Protein AF-A0A497N0Y0-F1 (afdb_monomer)

Structure (mmCIF, N/CA/C/O backbone):
data_AF-A0A497N0Y0-F1
#
_entry.id   AF-A0A497N0Y0-F1
#
loop_
_atom_site.group_PDB
_atom_site.id
_atom_site.type_symbol
_atom_site.label_atom_id
_atom_site.label_alt_id
_atom_site.label_comp_id
_atom_site.label_asym_id
_atom_site.label_entity_id
_atom_site.label_seq_id
_atom_site.pdbx_PDB_ins_code
_atom_site.Cartn_x
_atom_site.Cartn_y
_atom_site.Cartn_z
_atom_site.occupancy
_atom_site.B_iso_or_equiv
_atom_site.auth_seq_id
_atom_site.auth_comp_id
_atom_site.auth_asym_id
_atom_site.auth_atom_id
_atom_site.pdbx_PDB_model_num
ATOM 1 N N . MET A 1 1 ? -35.818 -8.525 10.932 1.00 35.00 1 MET A N 1
ATOM 2 C CA . MET A 1 1 ? -34.649 -9.127 10.255 1.00 35.00 1 MET A CA 1
ATOM 3 C C . MET A 1 1 ? -33.612 -8.027 10.134 1.00 35.00 1 MET A C 1
ATOM 5 O O . MET A 1 1 ? -33.960 -6.951 9.673 1.00 35.00 1 MET A O 1
ATOM 9 N N . ASN A 1 2 ? -32.438 -8.254 10.715 1.00 36.97 2 ASN A N 1
ATOM 10 C CA . ASN A 1 2 ? -31.430 -7.258 11.069 1.00 36.97 2 ASN A CA 1
ATOM 11 C C . ASN A 1 2 ? -30.751 -6.683 9.811 1.00 36.97 2 ASN A C 1
ATOM 13 O O . ASN A 1 2 ? -29.992 -7.384 9.146 1.00 36.97 2 ASN A O 1
ATOM 17 N N . THR A 1 3 ? -31.057 -5.436 9.460 1.00 39.75 3 THR A N 1
ATOM 18 C CA . THR A 1 3 ? -30.243 -4.642 8.538 1.00 39.75 3 THR A CA 1
ATOM 19 C C . THR A 1 3 ? -28.934 -4.338 9.247 1.00 39.75 3 THR A C 1
ATOM 21 O O . THR A 1 3 ? -28.898 -3.473 10.114 1.00 39.75 3 THR A O 1
ATOM 24 N N . SER A 1 4 ? -27.880 -5.080 8.902 1.00 44.22 4 SER A N 1
ATOM 25 C CA . SER A 1 4 ? -26.503 -4.715 9.229 1.00 44.22 4 SER A CA 1
ATOM 26 C C . SER A 1 4 ? -26.297 -3.256 8.822 1.00 44.22 4 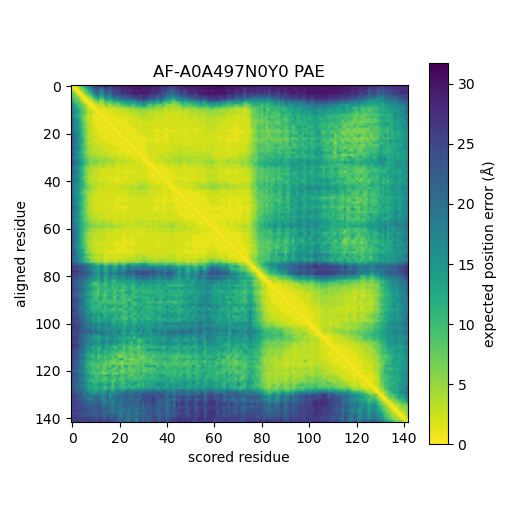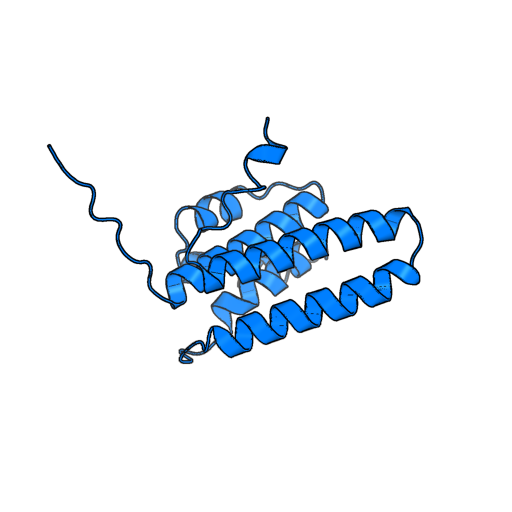SER A C 1
ATOM 28 O O . SER A 1 4 ? -26.215 -2.939 7.636 1.00 44.22 4 SER A O 1
ATOM 30 N N . GLU A 1 5 ? -26.277 -2.363 9.810 1.00 43.28 5 GLU A N 1
ATOM 31 C CA . GLU A 1 5 ? -25.792 -1.001 9.649 1.00 43.28 5 GLU A CA 1
ATOM 32 C C . GLU A 1 5 ? -24.364 -1.125 9.113 1.00 43.28 5 GLU A C 1
ATOM 34 O O . GLU A 1 5 ? -23.461 -1.599 9.807 1.00 43.28 5 GLU A O 1
ATOM 39 N N . ARG A 1 6 ? -24.163 -0.800 7.830 1.00 52.12 6 ARG A N 1
ATOM 40 C CA . ARG A 1 6 ? -22.819 -0.681 7.266 1.00 52.12 6 ARG A CA 1
ATOM 41 C C . ARG A 1 6 ? -22.151 0.474 7.999 1.00 52.12 6 ARG A C 1
ATOM 43 O O . ARG A 1 6 ? -22.414 1.629 7.687 1.00 52.12 6 ARG A O 1
ATOM 50 N N . ARG A 1 7 ? -21.327 0.152 8.997 1.00 60.44 7 ARG A N 1
ATOM 51 C CA . ARG A 1 7 ? -20.497 1.126 9.707 1.00 60.44 7 ARG A CA 1
ATOM 52 C C . ARG A 1 7 ? -19.659 1.876 8.675 1.00 60.44 7 ARG A C 1
ATOM 54 O O . ARG A 1 7 ? -18.831 1.272 7.994 1.00 60.44 7 ARG A O 1
ATOM 61 N N . GLU A 1 8 ? -19.885 3.179 8.554 1.00 66.31 8 GLU A N 1
ATOM 62 C CA . GLU A 1 8 ? -19.003 4.043 7.780 1.00 66.31 8 GLU A CA 1
ATOM 63 C C . GLU A 1 8 ? -17.623 4.042 8.444 1.00 66.31 8 GLU A C 1
ATOM 65 O O . GLU A 1 8 ? -17.485 4.346 9.630 1.00 66.31 8 GLU A O 1
ATOM 70 N N . LEU A 1 9 ? -16.603 3.633 7.687 1.00 67.88 9 LEU A N 1
ATOM 71 C CA . LEU A 1 9 ? -15.217 3.658 8.147 1.00 67.88 9 LEU A CA 1
ATOM 72 C C . LEU A 1 9 ? -14.744 5.105 8.269 1.00 67.88 9 LEU A C 1
ATOM 74 O O . LEU A 1 9 ? -15.021 5.925 7.384 1.00 67.88 9 LEU A O 1
ATOM 78 N N . SER A 1 10 ? -13.984 5.398 9.324 1.00 76.94 10 SER A N 1
ATOM 79 C CA . SER A 1 10 ? -13.344 6.705 9.461 1.00 76.94 10 SER A CA 1
ATOM 80 C C . SER A 1 10 ? -12.335 6.939 8.331 1.00 76.94 10 SER A C 1
ATOM 82 O O . SER A 1 10 ? -11.849 6.002 7.691 1.00 76.94 10 SER A O 1
ATOM 84 N N . ALA A 1 11 ? -11.999 8.205 8.082 1.00 73.00 11 ALA A N 1
ATOM 85 C CA . ALA A 1 11 ? -10.986 8.574 7.098 1.00 73.00 11 ALA A CA 1
ATOM 86 C C . ALA A 1 11 ? -9.650 7.845 7.337 1.00 73.00 11 ALA A C 1
ATOM 88 O O . ALA A 1 11 ? -9.042 7.302 6.417 1.00 73.00 11 ALA A O 1
ATOM 89 N N . GLU A 1 12 ? -9.237 7.773 8.599 1.00 77.19 12 GLU A N 1
ATOM 90 C CA . GLU A 1 12 ? -8.011 7.097 9.005 1.00 77.19 12 GLU A CA 1
ATOM 91 C C . GLU A 1 12 ? -8.091 5.576 8.825 1.00 77.19 12 GLU A C 1
ATOM 93 O O . GLU A 1 12 ? -7.125 4.959 8.388 1.00 77.19 12 GLU A O 1
ATOM 98 N N . GLU A 1 13 ? -9.239 4.954 9.121 1.00 78.62 13 GLU A N 1
ATOM 99 C CA . GLU A 1 13 ? -9.442 3.517 8.888 1.00 78.62 13 GLU A CA 1
ATOM 100 C C . GLU A 1 13 ? -9.370 3.182 7.390 1.00 78.62 13 GLU A C 1
ATOM 102 O O . GLU A 1 13 ? -8.769 2.173 7.017 1.00 78.62 13 GLU A O 1
ATOM 107 N N . LYS A 1 14 ? -9.932 4.040 6.525 1.00 77.94 14 LYS A N 1
ATOM 108 C CA . LYS A 1 14 ? -9.833 3.898 5.062 1.00 77.94 14 LYS A CA 1
ATOM 109 C C . LYS A 1 14 ? -8.390 4.028 4.582 1.00 77.94 14 LYS A C 1
ATOM 111 O O . LYS A 1 14 ? -7.947 3.197 3.793 1.00 77.94 14 LYS A O 1
ATOM 116 N N . LEU A 1 15 ? -7.655 5.022 5.086 1.00 78.69 15 LEU A N 1
ATOM 117 C CA . LEU A 1 15 ? -6.248 5.211 4.740 1.00 78.69 15 LEU A CA 1
ATOM 118 C C . LEU A 1 15 ? -5.397 4.011 5.171 1.00 78.69 15 LEU A C 1
ATOM 120 O O . LEU A 1 15 ? -4.649 3.481 4.356 1.00 78.69 15 LEU A O 1
ATOM 124 N N . ARG A 1 16 ? -5.529 3.543 6.418 1.00 85.56 16 ARG A N 1
ATOM 125 C CA . ARG A 1 16 ? -4.752 2.393 6.905 1.00 85.56 16 ARG A CA 1
ATOM 126 C C . ARG A 1 16 ? -5.018 1.139 6.071 1.00 85.56 16 ARG A C 1
ATOM 128 O O . ARG A 1 16 ? -4.078 0.447 5.698 1.00 85.56 16 ARG A O 1
ATOM 135 N N . ARG A 1 17 ? -6.278 0.870 5.711 1.00 84.75 17 ARG A N 1
ATOM 136 C CA . ARG A 1 17 ? -6.625 -0.243 4.810 1.00 84.75 17 ARG A CA 1
ATOM 137 C C . ARG A 1 17 ? -6.031 -0.093 3.416 1.00 84.75 17 ARG A C 1
ATOM 139 O O . ARG A 1 17 ? -5.536 -1.079 2.878 1.00 84.75 17 ARG A O 1
ATOM 146 N N . LEU A 1 18 ? -6.067 1.111 2.845 1.00 82.56 18 LEU A N 1
ATOM 147 C CA . LEU A 1 18 ? -5.433 1.397 1.559 1.00 82.56 18 LEU A CA 1
ATOM 148 C C . LEU A 1 18 ? -3.929 1.109 1.617 1.00 82.56 18 LEU A C 1
ATOM 150 O O . LEU A 1 18 ? -3.416 0.363 0.790 1.00 82.56 18 LEU A O 1
ATOM 154 N N . VAL A 1 19 ? -3.246 1.663 2.617 1.00 85.44 19 VAL A N 1
ATOM 155 C CA . VAL A 1 19 ? -1.805 1.496 2.818 1.00 85.44 19 VAL A CA 1
ATOM 156 C C . VAL A 1 19 ? -1.430 0.022 2.974 1.00 85.44 19 VAL A C 1
ATOM 158 O O . VAL A 1 19 ? -0.508 -0.456 2.316 1.00 85.44 19 VAL A O 1
ATOM 161 N N . VAL A 1 20 ? -2.180 -0.729 3.786 1.00 89.44 20 VAL A N 1
ATOM 162 C CA . VAL A 1 20 ? -1.959 -2.173 3.932 1.00 89.44 20 VAL A CA 1
ATOM 163 C C . VAL A 1 20 ? -2.242 -2.917 2.621 1.00 89.44 20 VAL A C 1
ATOM 165 O O . VAL A 1 20 ? -1.526 -3.858 2.294 1.00 89.44 20 VAL A O 1
ATOM 168 N N . GLY A 1 21 ? -3.237 -2.490 1.840 1.00 86.69 21 GLY A N 1
ATOM 169 C CA . GLY A 1 21 ? -3.497 -3.024 0.502 1.00 86.69 21 GLY A CA 1
ATOM 170 C C . GLY A 1 21 ? -2.306 -2.839 -0.442 1.00 86.69 21 GLY A C 1
ATOM 171 O O . GLY A 1 21 ? -1.854 -3.804 -1.046 1.00 86.69 21 GLY A O 1
ATOM 172 N N . LEU A 1 22 ? -1.731 -1.635 -0.504 1.00 85.06 22 LEU A N 1
ATOM 173 C CA . LEU A 1 22 ? -0.535 -1.351 -1.311 1.00 85.06 22 LEU A CA 1
ATOM 174 C C . LEU A 1 22 ? 0.671 -2.194 -0.866 1.00 85.06 22 LEU A C 1
ATOM 176 O O . LEU A 1 22 ? 1.391 -2.747 -1.696 1.00 85.06 22 LEU A O 1
ATOM 180 N N . ALA A 1 23 ? 0.845 -2.363 0.446 1.00 90.44 23 ALA A N 1
ATOM 181 C CA . ALA A 1 23 ? 1.873 -3.229 1.014 1.00 90.44 23 ALA A CA 1
ATOM 182 C C . ALA A 1 23 ? 1.679 -4.714 0.629 1.00 90.44 23 ALA A C 1
ATOM 184 O O . ALA A 1 23 ? 2.658 -5.412 0.362 1.00 90.44 23 ALA A O 1
ATOM 185 N N . ILE A 1 24 ? 0.433 -5.202 0.554 1.00 89.69 24 ILE A N 1
ATOM 186 C CA . ILE A 1 24 ? 0.117 -6.558 0.069 1.00 89.69 24 ILE A CA 1
ATOM 187 C C . ILE A 1 24 ? 0.480 -6.711 -1.405 1.00 89.69 24 ILE A C 1
ATOM 189 O O . ILE A 1 24 ? 1.080 -7.719 -1.774 1.00 89.69 24 ILE A O 1
ATOM 193 N N . GLU A 1 25 ? 0.140 -5.735 -2.242 1.00 83.69 25 GLU A N 1
ATOM 194 C CA . GLU A 1 25 ? 0.456 -5.804 -3.671 1.00 83.69 25 GLU A CA 1
ATOM 195 C C . GLU A 1 25 ? 1.966 -5.791 -3.919 1.00 83.69 25 GLU A C 1
ATOM 197 O O . GLU A 1 25 ? 2.464 -6.544 -4.754 1.00 83.69 25 GLU A O 1
ATOM 202 N N . CYS A 1 26 ? 2.718 -5.047 -3.105 1.00 85.19 26 CYS A N 1
ATOM 203 C CA . CYS A 1 26 ? 4.178 -5.093 -3.099 1.00 85.19 26 CYS A CA 1
ATOM 204 C C . CYS A 1 26 ? 4.733 -6.493 -2.745 1.00 85.19 26 CYS A C 1
ATOM 206 O O . CYS A 1 26 ? 5.666 -6.977 -3.390 1.00 85.19 26 CYS A O 1
ATOM 208 N N . GLU A 1 27 ? 4.147 -7.186 -1.762 1.00 88.50 27 GLU A N 1
ATOM 209 C CA . GLU A 1 27 ? 4.504 -8.578 -1.433 1.00 88.50 27 GLU A CA 1
ATOM 210 C C . GLU A 1 27 ? 4.177 -9.548 -2.578 1.00 88.50 27 GLU A C 1
ATOM 212 O O . GLU A 1 27 ? 5.006 -10.395 -2.921 1.00 88.50 27 GLU A O 1
ATOM 217 N N . ILE A 1 28 ? 2.995 -9.411 -3.190 1.00 84.69 28 ILE A N 1
ATOM 218 C CA . ILE A 1 28 ? 2.551 -10.254 -4.311 1.00 84.69 28 ILE A CA 1
ATOM 219 C C . ILE A 1 28 ? 3.476 -10.074 -5.514 1.00 84.69 28 ILE A C 1
ATOM 221 O O . ILE A 1 28 ? 3.918 -11.070 -6.093 1.00 84.69 28 ILE A O 1
ATOM 225 N N . TYR A 1 29 ? 3.814 -8.828 -5.848 1.00 80.69 29 TYR A N 1
ATOM 226 C CA . TYR A 1 29 ? 4.776 -8.489 -6.894 1.00 80.69 29 TYR A CA 1
ATOM 227 C C . TYR A 1 29 ? 6.120 -9.195 -6.667 1.00 80.69 29 TYR A C 1
ATOM 229 O O . TYR A 1 29 ? 6.665 -9.851 -7.555 1.00 80.69 29 TYR A O 1
ATOM 237 N N . ASN A 1 30 ? 6.592 -9.189 -5.421 1.00 83.56 30 ASN A N 1
ATOM 238 C CA . ASN A 1 30 ? 7.806 -9.881 -5.001 1.00 83.56 30 ASN A CA 1
ATOM 239 C C . ASN A 1 30 ? 7.658 -11.415 -4.880 1.00 83.56 30 ASN A C 1
ATOM 241 O O . ASN A 1 30 ? 8.586 -12.090 -4.424 1.00 83.56 30 ASN A O 1
ATOM 245 N N . ARG A 1 31 ? 6.514 -11.988 -5.292 1.00 86.69 31 ARG A N 1
ATOM 246 C CA . ARG A 1 31 ? 6.141 -13.415 -5.179 1.00 86.69 31 ARG A CA 1
ATOM 247 C C . ARG A 1 31 ? 6.244 -13.954 -3.757 1.00 86.69 31 ARG A C 1
ATOM 249 O O . ARG A 1 31 ? 6.544 -15.131 -3.535 1.00 86.69 31 ARG A O 1
ATOM 256 N N . ARG A 1 32 ? 6.008 -13.084 -2.786 1.00 87.81 32 ARG A N 1
ATOM 257 C CA . ARG A 1 32 ? 6.015 -13.402 -1.368 1.00 87.81 32 ARG A CA 1
ATOM 258 C C . ARG A 1 32 ? 4.595 -13.315 -0.817 1.00 87.81 32 ARG A C 1
ATOM 260 O O . ARG A 1 32 ? 3.647 -12.895 -1.483 1.00 87.81 32 ARG A O 1
ATOM 267 N N . ARG A 1 33 ? 4.422 -13.843 0.390 1.00 86.12 33 ARG A N 1
ATOM 268 C CA . ARG A 1 33 ? 3.139 -13.823 1.083 1.00 86.12 33 ARG A CA 1
ATOM 269 C C . ARG A 1 33 ? 3.383 -13.607 2.559 1.00 86.12 33 ARG A C 1
ATOM 271 O O . ARG A 1 33 ? 3.778 -14.537 3.258 1.00 86.12 33 ARG A O 1
ATOM 278 N N . ASN A 1 34 ? 3.067 -12.409 3.028 1.00 87.38 34 ASN A N 1
ATOM 279 C CA . ASN A 1 34 ? 3.112 -12.067 4.439 1.00 87.38 34 ASN A CA 1
ATOM 280 C C . ASN A 1 34 ? 1.720 -12.244 5.092 1.00 87.38 34 ASN A C 1
ATOM 282 O O . ASN A 1 34 ? 0.797 -11.477 4.796 1.00 87.38 34 ASN A O 1
ATOM 286 N N . PRO A 1 35 ? 1.525 -13.241 5.980 1.00 87.81 35 PRO A N 1
ATOM 287 C CA . PRO A 1 35 ? 0.247 -13.457 6.658 1.00 87.81 35 PRO A CA 1
ATOM 288 C C . PRO A 1 35 ? -0.162 -12.295 7.571 1.00 87.81 35 PRO A C 1
ATOM 290 O O . PRO A 1 35 ? -1.356 -12.064 7.762 1.00 87.81 35 PRO A O 1
ATOM 293 N N . GLU A 1 36 ? 0.806 -11.554 8.118 1.00 92.31 36 GLU A N 1
ATOM 294 C CA . GLU A 1 36 ? 0.534 -10.413 8.993 1.00 92.31 36 GLU A CA 1
ATOM 295 C C . GLU A 1 36 ? -0.126 -9.269 8.219 1.00 92.31 36 GLU A C 1
ATOM 297 O O . GLU A 1 36 ? -1.089 -8.688 8.713 1.00 92.31 36 GLU A O 1
ATOM 302 N N . LEU A 1 37 ? 0.295 -9.018 6.974 1.00 90.25 37 LEU A N 1
ATOM 303 C CA . LEU A 1 37 ? -0.337 -8.019 6.106 1.00 90.25 37 LEU A CA 1
ATOM 304 C C . LEU A 1 37 ? -1.788 -8.380 5.765 1.00 90.25 37 LEU A C 1
ATOM 306 O O . LEU A 1 37 ? -2.670 -7.529 5.830 1.00 90.25 37 LEU A O 1
ATOM 310 N N . LEU A 1 38 ? -2.068 -9.652 5.465 1.00 87.12 38 LEU A N 1
ATOM 311 C CA . LEU A 1 38 ? -3.435 -10.117 5.188 1.00 87.12 38 LEU A CA 1
ATOM 312 C C . LEU A 1 38 ? -4.359 -9.942 6.405 1.00 87.12 38 LEU A C 1
ATOM 314 O O . LEU A 1 38 ? -5.525 -9.560 6.264 1.00 87.12 38 LEU A O 1
ATOM 318 N N . ARG A 1 39 ? -3.836 -10.194 7.611 1.00 91.31 39 ARG A N 1
ATOM 319 C CA . ARG A 1 39 ? -4.554 -9.942 8.867 1.00 91.31 39 ARG A CA 1
ATOM 320 C C . ARG A 1 39 ? -4.818 -8.447 9.066 1.00 91.31 39 ARG A C 1
ATOM 322 O O . ARG A 1 39 ? -5.955 -8.072 9.346 1.00 91.31 39 ARG A O 1
ATOM 329 N N . LEU A 1 40 ? -3.801 -7.612 8.856 1.00 90.69 40 LEU A N 1
ATOM 330 C CA . LEU A 1 40 ? -3.894 -6.154 8.961 1.00 90.69 40 LEU A CA 1
ATOM 331 C C . LEU A 1 40 ? -4.861 -5.543 7.940 1.00 90.69 40 LEU A C 1
ATOM 333 O O . LEU A 1 40 ? -5.535 -4.565 8.238 1.00 90.69 40 LEU A O 1
ATOM 337 N N . TYR A 1 41 ? -5.000 -6.129 6.751 1.00 85.19 41 TYR A N 1
ATOM 338 C CA . TYR A 1 41 ? -5.975 -5.654 5.766 1.00 85.19 41 TYR A CA 1
ATOM 339 C C . TYR A 1 41 ? -7.410 -5.837 6.272 1.00 85.19 41 TYR A C 1
ATOM 341 O O . TYR A 1 41 ? -8.271 -4.960 6.142 1.00 85.19 41 TYR A O 1
ATOM 349 N N . SER A 1 42 ? -7.652 -6.973 6.930 1.00 83.88 42 SER A N 1
ATOM 350 C CA . SER A 1 42 ? -8.951 -7.299 7.514 1.00 83.88 42 SER A CA 1
ATOM 351 C C . SER A 1 42 ? -9.254 -6.406 8.721 1.00 83.88 42 SER A C 1
ATOM 353 O O . SER A 1 42 ? -10.368 -5.886 8.833 1.00 83.88 42 SER A O 1
ATOM 355 N N . ASN A 1 43 ? -8.256 -6.175 9.578 1.00 86.88 43 ASN A N 1
ATOM 356 C CA . ASN A 1 43 ? -8.344 -5.320 10.759 1.00 86.88 43 ASN A CA 1
ATOM 357 C C . ASN A 1 43 ? -7.116 -4.386 10.857 1.00 86.88 43 ASN A C 1
ATOM 359 O O . ASN A 1 43 ? -6.090 -4.810 11.393 1.00 86.88 43 ASN A O 1
ATOM 363 N N . PRO A 1 44 ? -7.200 -3.144 10.340 1.00 85.50 44 PRO A N 1
ATOM 364 C CA . PRO A 1 44 ? -6.059 -2.233 10.207 1.00 85.50 44 PRO A CA 1
ATOM 365 C C . PRO A 1 44 ? -5.722 -1.531 11.530 1.00 85.50 44 PRO A C 1
ATOM 367 O O . PRO A 1 44 ? -5.953 -0.327 11.693 1.00 85.50 44 PRO A O 1
ATOM 370 N N . ASP A 1 45 ? -5.201 -2.300 12.483 1.00 90.75 45 ASP A N 1
ATOM 371 C CA . ASP A 1 45 ? -4.782 -1.791 13.786 1.00 90.75 45 ASP A CA 1
ATOM 372 C C . ASP A 1 45 ? -3.517 -0.914 13.658 1.00 90.75 45 ASP A C 1
ATOM 374 O O . ASP A 1 45 ? -2.519 -1.358 13.082 1.00 90.75 45 ASP A O 1
ATOM 378 N N . PRO A 1 46 ? -3.537 0.338 14.152 1.00 89.00 46 PRO A N 1
ATOM 379 C CA . PRO A 1 46 ? -2.434 1.277 13.963 1.00 89.00 46 PRO A CA 1
ATOM 380 C C . PRO A 1 46 ? -1.146 0.859 14.684 1.00 89.00 46 PRO A C 1
ATOM 382 O O . PRO A 1 46 ? -0.061 1.077 14.144 1.00 89.00 46 PRO A O 1
ATOM 385 N N . GLU A 1 47 ? -1.240 0.240 15.862 1.00 91.12 47 GLU A N 1
ATOM 386 C CA . GLU A 1 47 ? -0.061 -0.188 16.625 1.00 91.12 47 GLU A CA 1
ATOM 387 C C . GLU A 1 47 ? 0.585 -1.411 15.976 1.00 91.12 47 GLU A C 1
ATOM 389 O O . GLU A 1 47 ? 1.807 -1.492 15.859 1.00 91.12 47 GLU A O 1
ATOM 394 N N . GLU A 1 48 ? -0.226 -2.343 15.476 1.00 94.25 48 GLU A N 1
ATOM 395 C CA . GLU A 1 48 ? 0.282 -3.495 14.736 1.00 94.25 48 GLU A CA 1
ATOM 396 C C . GLU A 1 48 ? 0.903 -3.100 13.386 1.00 94.25 48 GLU A C 1
ATOM 398 O O . GLU A 1 48 ? 1.933 -3.658 13.002 1.00 94.25 48 GLU A O 1
ATOM 403 N N . ILE A 1 49 ? 0.326 -2.117 12.682 1.00 92.31 49 ILE A N 1
ATOM 404 C CA . ILE A 1 49 ? 0.918 -1.545 11.460 1.00 92.31 49 ILE A CA 1
ATOM 405 C C . ILE A 1 49 ? 2.274 -0.914 11.775 1.00 92.31 49 ILE A C 1
ATOM 407 O O . ILE A 1 49 ? 3.252 -1.177 11.072 1.00 92.31 49 ILE A O 1
ATOM 411 N N . LYS A 1 50 ? 2.351 -0.124 12.850 1.00 92.31 50 LYS A N 1
ATOM 412 C CA . LYS A 1 50 ? 3.594 0.506 13.295 1.00 92.31 50 LYS A CA 1
ATOM 413 C C . LYS A 1 50 ? 4.660 -0.520 13.666 1.00 92.31 50 LYS A C 1
ATOM 415 O O . LYS A 1 50 ? 5.786 -0.418 13.188 1.00 92.31 50 LYS A O 1
ATOM 420 N N . ALA A 1 51 ? 4.305 -1.537 14.447 1.00 95.19 51 ALA A N 1
ATOM 421 C CA . ALA A 1 51 ? 5.231 -2.600 14.825 1.00 95.19 51 ALA A CA 1
ATOM 422 C C . ALA A 1 51 ? 5.769 -3.360 13.598 1.00 95.19 51 ALA A C 1
ATOM 424 O O . ALA A 1 51 ? 6.956 -3.692 13.537 1.00 95.19 51 ALA A O 1
ATOM 425 N N . LEU A 1 52 ? 4.914 -3.615 12.600 1.00 95.75 52 LEU A N 1
ATOM 426 C CA . LEU A 1 52 ? 5.332 -4.246 11.351 1.00 95.75 52 LEU A CA 1
ATOM 427 C C . LEU A 1 52 ? 6.272 -3.336 10.546 1.00 95.75 52 LEU A C 1
ATOM 429 O O . LEU A 1 52 ? 7.314 -3.806 10.094 1.00 95.75 52 LEU A O 1
ATOM 433 N N . TYR A 1 53 ? 5.940 -2.050 10.409 1.00 94.31 53 TYR A N 1
ATOM 434 C CA . TYR A 1 53 ? 6.787 -1.046 9.759 1.00 94.31 53 TYR A CA 1
ATOM 435 C C . TYR A 1 53 ? 8.185 -0.983 10.389 1.00 94.31 53 TYR A C 1
ATOM 437 O O . TYR A 1 53 ? 9.177 -1.164 9.684 1.00 94.31 53 TYR A O 1
ATOM 445 N N . GLU A 1 54 ? 8.269 -0.800 11.710 1.00 94.31 54 GLU A N 1
ATOM 446 C CA . GLU A 1 54 ? 9.540 -0.639 12.430 1.00 94.31 54 GLU A CA 1
ATOM 447 C C . GLU A 1 54 ? 10.447 -1.863 12.266 1.00 94.31 54 GLU A C 1
ATOM 449 O O . GLU A 1 54 ? 11.666 -1.734 12.154 1.00 94.31 54 GLU A O 1
ATOM 454 N N . ARG A 1 55 ? 9.856 -3.061 12.201 1.00 96.00 55 ARG A N 1
ATOM 455 C CA . ARG A 1 55 ? 10.596 -4.304 11.972 1.00 96.00 55 ARG A CA 1
ATOM 456 C C . ARG A 1 55 ? 11.090 -4.434 10.532 1.00 96.00 55 ARG A C 1
ATOM 458 O O . ARG A 1 55 ? 12.208 -4.893 10.319 1.00 96.00 55 ARG A O 1
ATOM 465 N N . LEU A 1 56 ? 10.261 -4.082 9.550 1.00 95.56 56 LEU A N 1
ATOM 466 C CA . LEU A 1 56 ? 10.582 -4.274 8.135 1.00 95.56 56 LEU A CA 1
ATOM 467 C C . LEU A 1 56 ? 11.539 -3.203 7.591 1.00 95.56 56 LEU A C 1
ATOM 469 O O . LEU A 1 56 ? 12.392 -3.521 6.765 1.00 95.56 56 LEU A O 1
ATOM 473 N N . ILE A 1 57 ? 11.457 -1.958 8.072 1.00 93.62 57 ILE A N 1
ATOM 474 C CA . ILE A 1 57 ? 12.285 -0.852 7.559 1.00 93.62 57 ILE A CA 1
ATOM 475 C C . ILE A 1 57 ? 13.781 -1.034 7.858 1.00 93.62 57 ILE A C 1
ATOM 477 O O . ILE A 1 57 ? 14.631 -0.569 7.099 1.00 93.62 57 ILE A O 1
ATOM 481 N N . ILE A 1 58 ? 14.112 -1.754 8.934 1.00 95.44 58 ILE A N 1
ATOM 482 C CA . ILE A 1 58 ? 15.494 -2.085 9.314 1.00 95.44 58 ILE A CA 1
ATOM 483 C C . ILE A 1 58 ? 15.969 -3.438 8.762 1.00 95.44 58 ILE A C 1
ATOM 485 O O . ILE A 1 58 ? 17.094 -3.845 9.051 1.00 95.44 58 ILE A O 1
ATOM 489 N N . SER A 1 59 ? 15.131 -4.155 8.006 1.00 94.88 59 SER A N 1
ATOM 490 C CA . SER A 1 59 ? 15.493 -5.455 7.435 1.00 94.88 59 SER A CA 1
ATOM 491 C C . SER A 1 59 ? 16.604 -5.313 6.393 1.00 94.88 59 SER A C 1
ATOM 493 O O . SER A 1 59 ? 16.643 -4.361 5.608 1.00 94.88 59 SER A O 1
ATOM 495 N N . GLU A 1 60 ? 17.505 -6.295 6.346 1.00 94.75 60 GLU A N 1
ATOM 496 C CA . GLU A 1 60 ? 18.537 -6.362 5.308 1.00 94.75 60 GLU A CA 1
ATOM 497 C C . GLU A 1 60 ? 17.932 -6.675 3.926 1.00 94.75 60 GLU A C 1
ATOM 499 O O . GLU A 1 60 ? 18.453 -6.218 2.902 1.00 94.75 60 GLU A O 1
ATOM 504 N N . ASP A 1 61 ? 16.789 -7.372 3.877 1.00 93.00 61 ASP A N 1
ATOM 505 C CA . ASP A 1 61 ? 16.068 -7.635 2.629 1.00 93.00 61 ASP A CA 1
ATOM 506 C C . ASP A 1 61 ? 15.441 -6.334 2.100 1.00 93.00 61 ASP A C 1
ATOM 508 O O . ASP A 1 61 ? 14.665 -5.661 2.777 1.00 93.00 61 ASP A O 1
ATOM 512 N N . HIS A 1 62 ? 15.781 -5.954 0.867 1.00 89.69 62 HIS A N 1
ATOM 513 C CA . HIS A 1 62 ? 15.222 -4.755 0.236 1.00 89.69 62 HIS A CA 1
ATOM 514 C C . HIS A 1 62 ? 13.709 -4.869 0.023 1.00 89.69 62 HIS A C 1
ATOM 516 O O . HIS A 1 62 ? 13.013 -3.867 0.131 1.00 89.69 62 HIS A O 1
ATOM 522 N N . ARG A 1 63 ? 13.188 -6.083 -0.184 1.00 91.12 63 ARG A N 1
ATOM 523 C CA . ARG A 1 63 ? 11.755 -6.324 -0.408 1.00 91.12 63 ARG A CA 1
ATOM 524 C C . ARG A 1 63 ? 10.936 -6.066 0.853 1.00 91.12 63 ARG A C 1
ATOM 526 O O . ARG A 1 63 ? 9.834 -5.540 0.779 1.00 91.12 63 ARG A O 1
ATOM 533 N N . ASP A 1 64 ? 11.500 -6.371 2.022 1.00 92.06 64 ASP A N 1
ATOM 534 C CA . ASP A 1 64 ? 10.892 -6.002 3.306 1.00 92.06 64 ASP A CA 1
ATOM 535 C C . ASP A 1 64 ? 10.821 -4.478 3.450 1.00 92.06 64 ASP A C 1
ATOM 537 O O . ASP A 1 64 ? 9.800 -3.934 3.866 1.00 92.06 64 ASP A O 1
ATOM 541 N N . ARG A 1 65 ? 11.887 -3.776 3.055 1.00 91.19 65 ARG A N 1
ATOM 542 C CA . ARG A 1 65 ? 11.938 -2.311 3.103 1.00 91.19 65 ARG A CA 1
ATOM 543 C C . ARG A 1 65 ? 10.960 -1.658 2.127 1.00 91.19 65 ARG A C 1
ATOM 545 O O . ARG A 1 65 ? 10.352 -0.659 2.488 1.00 91.19 65 ARG A O 1
ATOM 552 N N . GLU A 1 66 ? 10.747 -2.229 0.942 1.00 88.12 66 GLU A N 1
ATOM 553 C CA . GLU A 1 66 ? 9.707 -1.778 0.003 1.00 88.12 66 GLU A CA 1
ATOM 554 C C . GLU A 1 66 ? 8.304 -1.867 0.620 1.00 88.12 66 GLU A C 1
ATOM 556 O O . GLU A 1 66 ? 7.534 -0.909 0.561 1.00 88.12 66 GLU A O 1
ATOM 561 N N . VAL A 1 67 ? 7.992 -2.978 1.293 1.00 92.38 67 VAL A N 1
ATOM 562 C CA . VAL A 1 67 ? 6.737 -3.141 2.044 1.00 92.38 67 VAL A CA 1
ATOM 563 C C . VAL A 1 67 ? 6.642 -2.114 3.175 1.00 92.38 67 VAL A C 1
ATOM 565 O O . VAL A 1 67 ? 5.587 -1.513 3.382 1.00 92.38 67 VAL A O 1
ATOM 568 N N . ALA A 1 68 ? 7.742 -1.877 3.894 1.00 90.50 68 ALA A N 1
ATOM 569 C CA . ALA A 1 68 ? 7.795 -0.898 4.974 1.00 90.50 68 ALA A CA 1
ATOM 570 C C . ALA A 1 68 ? 7.541 0.534 4.484 1.00 90.50 68 ALA A C 1
ATOM 572 O O . ALA A 1 68 ? 6.826 1.270 5.154 1.00 90.50 68 ALA A O 1
ATOM 573 N N . ILE A 1 69 ? 8.058 0.922 3.314 1.00 85.75 69 ILE A N 1
ATOM 574 C CA . ILE A 1 69 ? 7.817 2.252 2.729 1.00 85.75 69 ILE A CA 1
ATOM 575 C C . ILE A 1 69 ? 6.315 2.512 2.583 1.00 85.75 69 ILE A C 1
ATOM 577 O O . ILE A 1 69 ? 5.842 3.583 2.961 1.00 85.75 69 ILE A O 1
ATOM 581 N N . TRP A 1 70 ? 5.550 1.519 2.118 1.00 88.69 70 TRP A N 1
ATOM 582 C CA . TRP A 1 70 ? 4.096 1.641 2.047 1.00 88.69 70 TRP A CA 1
ATOM 583 C C . TRP A 1 70 ? 3.482 1.816 3.432 1.00 88.69 70 TRP A C 1
ATOM 585 O O . TRP A 1 70 ? 2.748 2.777 3.648 1.00 88.69 70 TRP A O 1
ATOM 595 N N . LEU A 1 71 ? 3.817 0.945 4.390 1.00 89.88 71 LEU A N 1
ATOM 596 C CA . LEU A 1 71 ? 3.295 1.027 5.761 1.00 89.88 71 LEU A CA 1
ATOM 597 C C . LEU A 1 71 ? 3.641 2.352 6.457 1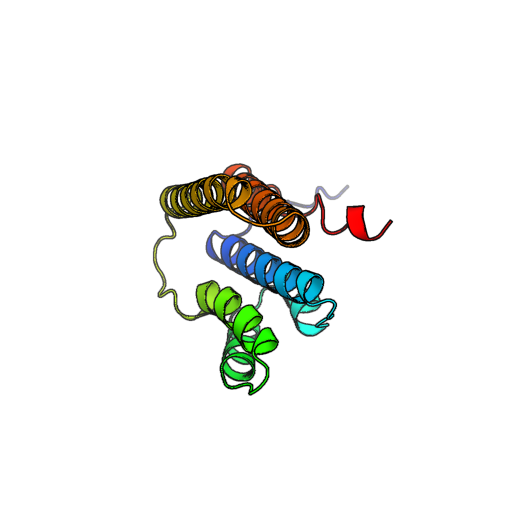.00 89.88 71 LEU A C 1
ATOM 599 O O . LEU A 1 71 ? 2.834 2.844 7.245 1.00 89.88 71 LEU A O 1
ATOM 603 N N . GLY A 1 72 ? 4.787 2.955 6.130 1.00 85.19 72 GLY A N 1
ATOM 604 C CA . GLY A 1 72 ? 5.224 4.253 6.642 1.00 85.19 72 GLY A CA 1
ATOM 605 C C . GLY A 1 72 ? 4.202 5.363 6.401 1.00 85.19 72 GLY A C 1
ATOM 606 O O . GLY A 1 72 ? 3.998 6.199 7.278 1.00 85.19 72 GLY A O 1
ATOM 607 N N . LEU A 1 73 ? 3.444 5.302 5.300 1.00 81.50 73 LEU A N 1
ATOM 608 C CA . LEU A 1 73 ? 2.352 6.241 5.025 1.00 81.50 73 LEU A CA 1
ATOM 609 C C . LEU A 1 73 ? 1.270 6.224 6.112 1.00 81.50 73 LEU A C 1
ATOM 611 O O . LEU A 1 73 ? 0.623 7.234 6.336 1.00 81.50 73 LEU A O 1
ATOM 615 N N . ALA A 1 74 ? 1.060 5.106 6.809 1.00 80.12 74 ALA A N 1
ATOM 616 C CA . ALA A 1 74 ? 0.095 5.012 7.905 1.00 80.12 74 ALA A CA 1
ATOM 617 C C . ALA A 1 74 ? 0.695 5.328 9.290 1.00 80.12 74 ALA A C 1
ATOM 619 O O . ALA A 1 74 ? -0.065 5.518 10.239 1.00 80.12 74 ALA A O 1
ATOM 620 N N . VAL A 1 75 ? 2.027 5.359 9.414 1.00 81.38 75 VAL A N 1
ATOM 621 C CA . VAL A 1 75 ? 2.758 5.499 10.689 1.00 81.38 75 VAL A CA 1
ATOM 622 C C . VAL A 1 75 ? 3.322 6.904 10.874 1.00 81.38 75 VAL A C 1
ATOM 624 O O . VAL A 1 75 ? 3.269 7.455 11.971 1.00 81.38 75 VAL A O 1
ATOM 627 N N . GLU A 1 76 ? 3.879 7.478 9.811 1.00 69.00 76 GLU A N 1
ATOM 628 C CA . GLU A 1 76 ? 4.590 8.758 9.843 1.00 69.00 76 GLU A CA 1
ATOM 629 C C . GLU A 1 76 ? 3.666 9.959 9.636 1.00 69.00 76 GLU A C 1
ATOM 631 O O . GLU A 1 76 ? 4.081 11.094 9.872 1.00 69.00 76 GLU A O 1
ATOM 636 N N . LEU A 1 77 ? 2.410 9.740 9.233 1.00 58.22 77 LEU A N 1
ATOM 637 C CA . LEU A 1 77 ? 1.435 10.819 9.161 1.00 58.22 77 LEU A CA 1
ATOM 638 C C . LEU A 1 77 ? 1.048 11.245 10.588 1.00 58.22 77 LEU A C 1
ATOM 640 O O . LEU A 1 77 ? 0.425 10.461 11.310 1.00 58.22 77 LEU A O 1
ATOM 644 N N . PRO A 1 78 ? 1.340 12.493 11.013 1.00 53.25 78 PRO A N 1
ATOM 645 C CA . PRO A 1 78 ? 0.661 13.052 12.175 1.00 53.25 78 PRO A CA 1
ATOM 646 C C . PRO A 1 78 ? -0.858 13.065 11.915 1.00 53.25 78 PRO A C 1
ATOM 648 O O . PRO A 1 78 ? -1.277 12.858 10.773 1.00 53.25 78 PRO A O 1
ATOM 651 N N . PRO A 1 79 ? -1.716 13.314 12.925 1.00 51.84 79 PRO A N 1
ATOM 652 C CA . PRO A 1 79 ? -3.153 13.475 12.713 1.00 51.84 79 PRO A CA 1
ATOM 653 C C . PRO A 1 79 ? -3.409 14.726 11.861 1.00 51.84 79 PRO A C 1
ATOM 655 O O . PRO A 1 79 ? -3.695 15.817 12.351 1.00 51.84 79 PRO A O 1
ATOM 658 N N . ILE A 1 80 ? -3.241 14.576 10.556 1.00 51.81 80 ILE A N 1
ATOM 659 C CA . ILE A 1 80 ? -3.577 15.543 9.535 1.00 51.81 80 ILE A CA 1
ATOM 660 C C . ILE A 1 80 ? -5.027 15.236 9.183 1.00 51.81 80 ILE A C 1
ATOM 662 O O . ILE A 1 80 ? -5.420 14.077 9.040 1.00 51.81 80 ILE A O 1
ATOM 666 N N . LYS A 1 81 ? -5.849 16.277 9.032 1.00 54.38 81 LYS A N 1
ATOM 667 C CA . LYS A 1 81 ? -7.083 16.148 8.255 1.00 54.38 81 LYS A CA 1
ATOM 668 C C . LYS A 1 81 ? -6.669 15.674 6.865 1.00 54.38 81 LYS A C 1
ATOM 670 O O . LYS A 1 81 ? -6.236 16.497 6.069 1.00 54.38 81 LYS A O 1
ATOM 675 N N . ILE A 1 82 ? -6.742 14.370 6.615 1.00 59.00 82 ILE A N 1
ATOM 676 C CA . ILE A 1 82 ? -6.431 13.796 5.309 1.00 59.00 82 ILE A CA 1
ATOM 677 C C . ILE A 1 82 ? -7.401 14.437 4.325 1.00 59.00 82 ILE A C 1
ATOM 679 O O . ILE A 1 82 ? -8.604 14.157 4.359 1.00 59.00 82 ILE A O 1
ATOM 683 N N . ASP A 1 83 ? -6.889 15.336 3.489 1.00 67.62 83 ASP A N 1
ATOM 684 C CA . ASP A 1 83 ? -7.640 15.797 2.342 1.00 67.62 83 ASP A CA 1
ATOM 685 C C . ASP A 1 83 ? -7.551 14.691 1.296 1.00 67.62 83 ASP A C 1
ATOM 687 O O . ASP A 1 83 ? -6.563 14.538 0.581 1.00 67.62 83 ASP A O 1
ATOM 691 N N . PHE A 1 84 ? -8.591 13.860 1.238 1.00 67.25 84 PHE A N 1
ATOM 692 C CA . PHE A 1 84 ? -8.678 12.808 0.233 1.00 67.25 84 PHE A CA 1
ATOM 693 C C . PHE A 1 84 ? -8.564 13.355 -1.184 1.00 67.25 84 PHE A C 1
ATOM 695 O O . PHE A 1 84 ? -8.172 12.614 -2.078 1.00 67.25 84 PHE A O 1
ATOM 702 N N . ARG A 1 85 ? -8.888 14.632 -1.405 1.00 69.06 85 ARG A N 1
ATOM 703 C CA . ARG A 1 85 ? -8.707 15.269 -2.701 1.00 69.06 85 ARG A CA 1
ATOM 704 C C . ARG A 1 85 ? -7.234 15.400 -3.060 1.00 69.06 85 ARG A C 1
ATOM 706 O O . ARG A 1 85 ? -6.880 15.094 -4.197 1.00 69.06 85 ARG A O 1
ATOM 713 N N . ASP A 1 86 ? -6.404 15.796 -2.104 1.00 71.56 86 ASP A N 1
ATOM 714 C CA . ASP A 1 86 ? -4.960 15.912 -2.299 1.00 71.56 86 ASP A CA 1
ATOM 715 C C . ASP A 1 86 ? -4.354 14.523 -2.521 1.00 71.56 86 ASP A C 1
ATOM 717 O O . ASP A 1 86 ? -3.669 14.309 -3.515 1.00 71.56 86 ASP A O 1
ATOM 721 N N . LEU A 1 87 ? -4.730 13.530 -1.707 1.00 71.69 87 LEU A N 1
ATOM 722 C CA . LEU A 1 87 ? -4.248 12.152 -1.874 1.00 71.69 87 LEU A CA 1
ATOM 723 C C . LEU A 1 87 ? -4.678 11.526 -3.213 1.00 71.69 87 LEU A C 1
ATOM 725 O O . LEU A 1 87 ? -3.894 10.842 -3.865 1.00 71.69 87 LEU A O 1
ATOM 729 N N . ILE A 1 88 ? -5.920 11.753 -3.652 1.00 72.44 88 ILE A N 1
ATOM 730 C CA . ILE A 1 88 ? -6.380 11.308 -4.976 1.00 72.44 88 ILE A CA 1
ATOM 731 C C . ILE A 1 88 ? -5.563 11.990 -6.077 1.00 72.44 88 ILE A C 1
ATOM 733 O O . ILE A 1 88 ? -5.222 11.337 -7.060 1.00 72.44 88 ILE A O 1
ATOM 737 N N . THR A 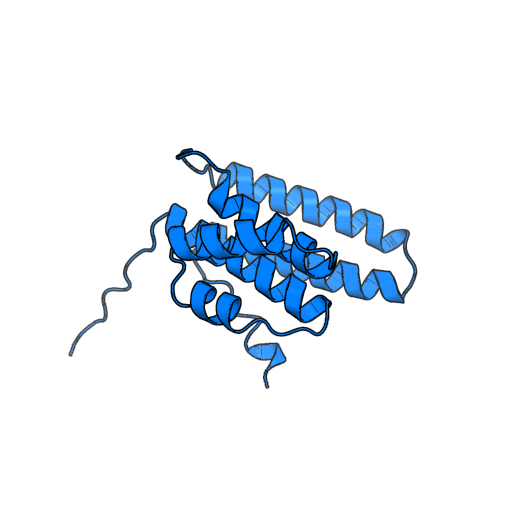1 89 ? -5.241 13.274 -5.912 1.00 77.50 89 THR A N 1
ATOM 738 C CA . THR A 1 89 ? -4.420 14.022 -6.872 1.00 77.50 89 THR A CA 1
ATOM 739 C C . THR A 1 89 ? -3.013 13.430 -6.951 1.00 77.50 89 THR A C 1
ATOM 741 O O . THR A 1 89 ? -2.552 13.134 -8.048 1.00 77.50 89 THR A O 1
ATOM 744 N N . GLU A 1 90 ? -2.374 13.141 -5.816 1.00 78.44 90 GLU A N 1
ATOM 745 C CA . GLU A 1 90 ? -1.054 12.494 -5.779 1.00 78.44 90 GLU A CA 1
ATOM 746 C C . GLU A 1 90 ? -1.067 11.107 -6.442 1.00 78.44 90 GLU A C 1
ATOM 748 O O . GLU A 1 90 ? -0.187 10.787 -7.241 1.00 78.44 90 GLU A O 1
ATOM 753 N N . LEU A 1 91 ? -2.093 10.286 -6.185 1.00 77.06 91 LEU A N 1
ATOM 754 C CA . LEU A 1 91 ? -2.236 8.975 -6.831 1.00 77.06 91 LEU A CA 1
ATOM 755 C C . LEU A 1 91 ? -2.403 9.094 -8.355 1.00 77.06 91 LEU A C 1
ATOM 757 O O . LEU A 1 91 ? -1.837 8.294 -9.101 1.00 77.06 91 LEU A O 1
ATOM 761 N N . GLN A 1 92 ? -3.143 10.102 -8.825 1.00 75.38 92 GLN A N 1
ATOM 762 C CA . GLN A 1 92 ? -3.302 10.396 -10.253 1.00 75.38 92 GLN A CA 1
ATOM 763 C C . GLN A 1 92 ? -2.002 10.907 -10.889 1.00 75.38 92 GLN A C 1
ATOM 765 O O . GLN A 1 92 ? -1.690 10.559 -12.028 1.00 75.38 92 GLN A O 1
ATOM 770 N N . GLU A 1 93 ? -1.217 11.704 -10.165 1.00 80.44 93 GLU A N 1
ATOM 771 C CA . GLU A 1 93 ? 0.107 12.144 -10.612 1.00 80.44 93 GL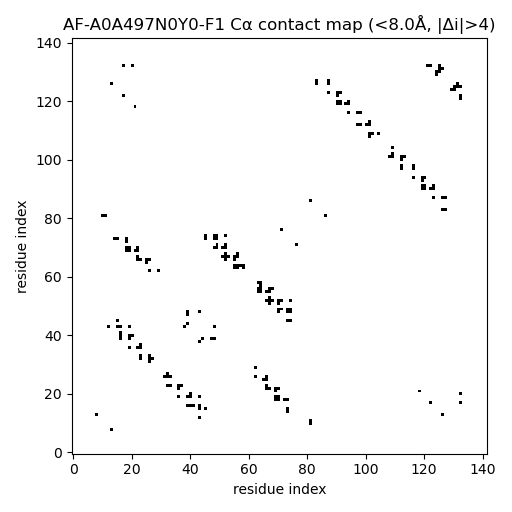U A CA 1
ATOM 772 C C . GLU A 1 93 ? 1.077 10.963 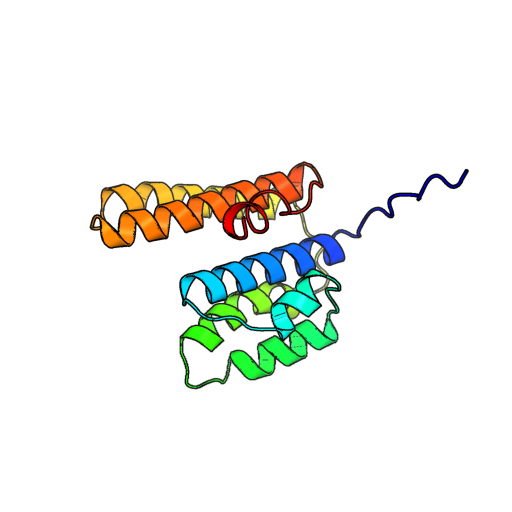-10.736 1.00 80.44 93 GLU A C 1
ATOM 774 O O . GLU A 1 93 ? 1.794 10.850 -11.734 1.00 80.44 93 GLU A O 1
ATOM 779 N N . MET A 1 94 ? 1.058 10.035 -9.776 1.00 79.88 94 MET A N 1
ATOM 780 C CA . MET A 1 94 ? 1.840 8.799 -9.854 1.00 79.88 94 MET A CA 1
ATOM 781 C C . MET A 1 94 ? 1.412 7.933 -11.045 1.00 79.88 94 MET A C 1
ATOM 783 O O . MET A 1 94 ? 2.271 7.491 -11.809 1.00 79.88 94 MET A O 1
ATOM 787 N N . GLU A 1 95 ? 0.106 7.741 -11.268 1.00 78.44 95 GLU A N 1
ATOM 788 C CA . GLU A 1 95 ? -0.419 7.039 -12.450 1.00 78.44 95 GLU A CA 1
ATOM 789 C C . GLU A 1 95 ? 0.089 7.682 -13.753 1.00 78.44 95 GLU A C 1
ATOM 791 O O . GLU A 1 95 ? 0.560 6.988 -14.659 1.00 78.44 95 GLU A O 1
ATOM 796 N N . PHE A 1 96 ? 0.070 9.015 -13.830 1.00 78.75 96 PHE A N 1
ATOM 797 C CA . PHE A 1 96 ? 0.564 9.764 -14.983 1.00 78.75 96 PHE A CA 1
ATOM 798 C C . PHE A 1 96 ? 2.067 9.559 -15.226 1.00 78.75 96 PHE A C 1
ATOM 800 O O . PHE A 1 96 ? 2.489 9.387 -16.376 1.00 78.75 96 PHE A O 1
ATOM 807 N N . ILE A 1 97 ? 2.885 9.557 -14.168 1.00 83.00 97 ILE A N 1
ATOM 808 C CA . ILE A 1 97 ? 4.329 9.300 -14.262 1.00 83.00 97 ILE A CA 1
ATOM 809 C C . ILE A 1 97 ? 4.583 7.878 -14.774 1.00 83.00 97 ILE A C 1
ATOM 811 O O . ILE A 1 97 ? 5.359 7.698 -15.718 1.00 83.00 97 ILE A O 1
ATOM 815 N N . LEU A 1 98 ? 3.903 6.878 -14.206 1.00 79.44 98 LEU A N 1
ATOM 816 C CA . LEU A 1 98 ? 4.043 5.483 -14.631 1.00 79.44 98 LEU A CA 1
ATOM 817 C C . LEU A 1 98 ? 3.620 5.296 -16.092 1.00 79.44 98 LEU A C 1
ATOM 819 O O . LEU A 1 98 ? 4.336 4.642 -16.850 1.00 79.44 98 LEU A O 1
ATOM 823 N N . PHE A 1 99 ? 2.540 5.949 -16.532 1.00 80.06 99 PHE A N 1
ATOM 824 C CA . PHE A 1 99 ? 2.108 5.933 -17.932 1.00 80.06 99 PHE A CA 1
ATOM 825 C C . PHE A 1 99 ? 3.190 6.461 -18.889 1.00 80.06 99 PHE A C 1
ATOM 827 O O . PHE A 1 99 ? 3.405 5.910 -19.973 1.00 80.06 99 PHE A O 1
ATOM 834 N N . HIS A 1 100 ? 3.917 7.510 -18.493 1.00 81.62 100 HIS A N 1
ATOM 835 C CA . HIS A 1 100 ? 5.026 8.043 -19.290 1.00 81.62 100 HIS A CA 1
ATOM 836 C C . HIS A 1 100 ? 6.243 7.113 -19.299 1.00 81.62 100 HIS A C 1
ATOM 838 O O . HIS A 1 100 ? 6.919 7.002 -20.327 1.00 81.62 100 HIS A O 1
ATOM 844 N N . LEU A 1 101 ? 6.520 6.440 -18.181 1.00 81.38 101 LEU A N 1
ATOM 845 C CA . LEU A 1 101 ? 7.599 5.458 -18.072 1.00 81.38 101 LEU A CA 1
ATOM 846 C C . LEU A 1 101 ? 7.319 4.200 -18.895 1.00 81.38 101 LEU A C 1
ATOM 848 O O . LEU A 1 101 ? 8.243 3.663 -19.501 1.00 81.38 101 LEU A O 1
ATOM 852 N N . LEU A 1 102 ? 6.054 3.798 -19.015 1.00 81.25 102 LEU A N 1
ATOM 853 C CA . LEU A 1 102 ? 5.624 2.613 -19.761 1.00 81.25 102 LEU A CA 1
ATOM 854 C C . LEU A 1 102 ? 6.120 2.614 -21.214 1.00 81.25 102 LEU A C 1
ATOM 856 O O . LEU A 1 102 ? 6.459 1.580 -21.774 1.00 81.25 102 LEU A O 1
ATOM 860 N N . ARG A 1 103 ? 6.248 3.797 -21.825 1.00 80.50 103 ARG A N 1
ATOM 861 C CA . ARG A 1 103 ? 6.732 3.956 -23.209 1.00 80.50 103 ARG A CA 1
ATOM 862 C C . ARG A 1 103 ? 8.259 3.914 -23.341 1.00 80.50 103 ARG A C 1
ATOM 864 O O . ARG A 1 103 ? 8.768 4.049 -24.452 1.00 80.50 103 ARG A O 1
ATOM 871 N N . ARG A 1 104 ? 8.989 3.824 -22.228 1.00 84.06 104 ARG A N 1
ATOM 872 C CA . ARG A 1 104 ? 10.452 3.992 -22.150 1.00 84.06 104 ARG A CA 1
ATOM 873 C C . ARG A 1 104 ? 11.174 2.787 -21.554 1.00 84.06 104 ARG A C 1
ATOM 875 O O . ARG A 1 104 ? 12.400 2.810 -21.509 1.00 84.06 104 ARG A O 1
ATOM 882 N N . VAL A 1 105 ? 10.438 1.776 -21.106 1.00 85.31 105 VAL A N 1
ATOM 883 C CA . VAL A 1 105 ? 10.990 0.546 -20.533 1.00 85.31 105 VAL A CA 1
ATOM 884 C C . VAL A 1 105 ? 10.737 -0.649 -21.455 1.00 85.31 105 VAL A C 1
ATOM 886 O O . VAL A 1 105 ? 9.944 -0.559 -22.399 1.00 85.31 105 VAL A O 1
ATOM 889 N N . ASP A 1 106 ? 11.457 -1.742 -21.212 1.00 86.50 106 ASP A N 1
ATOM 890 C CA . ASP A 1 106 ? 11.314 -2.996 -21.952 1.00 86.50 106 ASP A CA 1
ATOM 891 C C . ASP A 1 106 ? 9.982 -3.711 -21.657 1.00 86.50 106 ASP A C 1
ATOM 893 O O . ASP A 1 106 ? 9.198 -3.298 -20.806 1.00 86.50 106 ASP A O 1
ATOM 897 N N . GLU A 1 107 ? 9.688 -4.770 -22.414 1.00 81.75 107 GLU A N 1
ATOM 898 C CA . GLU A 1 107 ? 8.422 -5.512 -22.317 1.00 81.75 107 GLU A CA 1
ATOM 899 C C . GLU A 1 107 ? 8.172 -6.134 -20.936 1.00 81.75 107 GLU A C 1
ATOM 901 O O . GLU A 1 107 ? 7.016 -6.298 -20.542 1.00 81.75 107 GLU A O 1
ATOM 906 N N . GLU A 1 108 ? 9.232 -6.497 -20.211 1.00 76.88 108 GLU A N 1
ATOM 907 C CA . GLU A 1 108 ? 9.122 -7.084 -18.875 1.00 76.88 108 GLU A CA 1
ATOM 908 C C . GLU A 1 108 ? 8.712 -6.004 -17.869 1.00 76.88 108 GLU A C 1
ATOM 910 O O . GLU A 1 108 ? 7.644 -6.107 -17.264 1.00 76.88 108 GLU A O 1
ATOM 915 N N . ALA A 1 109 ? 9.445 -4.888 -17.827 1.00 79.06 109 ALA A N 1
ATOM 916 C CA . ALA A 1 109 ? 9.107 -3.750 -16.979 1.00 79.06 109 ALA A CA 1
ATOM 917 C C . ALA A 1 109 ? 7.782 -3.068 -17.380 1.00 79.06 109 ALA A C 1
ATOM 919 O O . ALA A 1 109 ? 7.124 -2.447 -16.546 1.00 79.06 109 ALA A O 1
ATOM 920 N N . GLN A 1 110 ? 7.342 -3.179 -18.640 1.00 81.88 110 GLN A N 1
ATOM 921 C CA . GLN A 1 110 ? 6.031 -2.680 -19.077 1.00 81.88 110 GLN A CA 1
ATOM 922 C C . GLN A 1 110 ? 4.869 -3.402 -18.393 1.00 81.88 110 GLN A C 1
ATOM 924 O O . GLN A 1 110 ? 3.866 -2.756 -18.074 1.00 81.88 110 GLN A O 1
ATOM 929 N N . ARG A 1 111 ? 4.976 -4.720 -18.168 1.00 79.38 111 ARG A N 1
ATOM 930 C CA . ARG A 1 111 ? 3.944 -5.466 -17.431 1.00 79.38 111 ARG A CA 1
ATOM 931 C C . ARG A 1 111 ? 3.900 -5.020 -15.980 1.00 79.38 111 ARG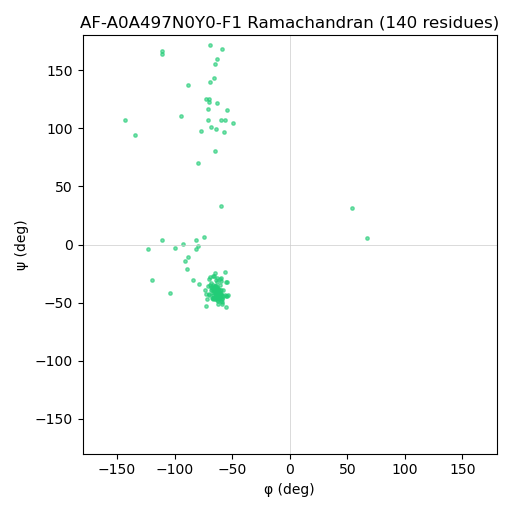 A C 1
ATOM 933 O O . ARG A 1 111 ? 2.827 -4.671 -15.500 1.00 79.38 111 ARG A O 1
ATOM 940 N N . ASP A 1 112 ? 5.066 -4.919 -15.353 1.00 75.25 112 ASP A N 1
ATOM 941 C CA . ASP A 1 112 ? 5.194 -4.501 -13.958 1.00 75.25 112 ASP A CA 1
ATOM 942 C C . ASP A 1 112 ? 4.590 -3.106 -13.735 1.00 75.25 112 ASP A C 1
ATOM 944 O O . ASP A 1 112 ? 3.767 -2.901 -12.842 1.00 75.25 112 ASP A O 1
ATOM 948 N N . LEU A 1 113 ? 4.913 -2.145 -14.608 1.00 80.19 113 LEU A N 1
ATOM 949 C CA . LEU A 1 113 ? 4.327 -0.803 -14.557 1.00 80.19 113 LEU A CA 1
ATOM 950 C C . LEU A 1 113 ? 2.813 -0.806 -14.814 1.00 80.19 113 LEU A C 1
ATOM 952 O O . LEU A 1 113 ? 2.093 -0.021 -14.197 1.00 80.19 113 LEU A O 1
ATOM 956 N N . SER A 1 114 ? 2.318 -1.675 -15.701 1.00 79.69 114 SER A N 1
ATOM 957 C CA . SER A 1 114 ? 0.881 -1.798 -15.990 1.00 79.69 114 SER A CA 1
ATOM 958 C C . SER A 1 114 ? 0.095 -2.317 -14.785 1.00 79.69 114 SER A C 1
ATOM 960 O O . SER A 1 114 ? -1.022 -1.858 -14.526 1.00 79.69 114 SER A O 1
ATOM 962 N N . ASP A 1 115 ? 0.668 -3.255 -14.034 1.00 80.50 115 ASP A N 1
ATOM 963 C CA . ASP A 1 115 ? 0.059 -3.778 -12.814 1.00 80.50 115 ASP A CA 1
ATOM 964 C C . ASP A 1 115 ? 0.015 -2.696 -11.730 1.00 80.50 115 ASP A C 1
ATOM 966 O O . ASP A 1 115 ? -1.054 -2.429 -11.176 1.00 80.50 115 ASP A O 1
ATOM 970 N N . TRP A 1 116 ? 1.114 -1.966 -11.519 1.00 79.44 116 TRP A N 1
ATOM 971 C CA . TRP A 1 116 ? 1.143 -0.833 -10.587 1.00 79.44 116 TRP A CA 1
ATOM 972 C C . TRP A 1 116 ? 0.151 0.277 -10.953 1.00 79.44 116 TRP A C 1
ATOM 974 O O . TRP A 1 116 ? -0.583 0.750 -10.084 1.00 79.44 116 TRP A O 1
ATOM 984 N N . MET A 1 117 ? 0.053 0.651 -12.232 1.00 81.81 117 MET A N 1
ATOM 985 C CA . MET A 1 117 ? -0.949 1.619 -12.698 1.00 81.81 117 MET A CA 1
ATOM 986 C C . MET A 1 117 ? -2.380 1.166 -12.389 1.00 81.81 117 MET A C 1
ATOM 988 O O . MET A 1 117 ? -3.191 1.950 -11.898 1.00 81.81 117 M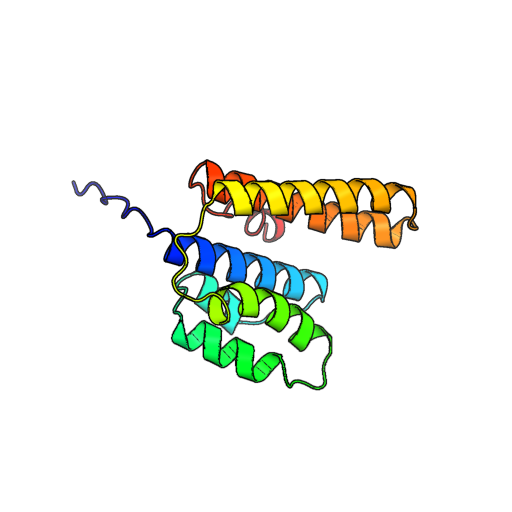ET A O 1
ATOM 992 N N . ASN A 1 118 ? -2.689 -0.110 -12.632 1.00 79.88 118 ASN A N 1
ATOM 993 C CA . ASN A 1 118 ? -3.996 -0.679 -12.316 1.00 79.88 118 ASN A CA 1
ATOM 994 C C . ASN A 1 118 ? -4.326 -0.589 -10.818 1.00 79.88 118 ASN A C 1
ATOM 996 O O . ASN A 1 118 ? -5.477 -0.334 -10.458 1.00 79.88 118 ASN A O 1
ATOM 1000 N N . TYR A 1 119 ? -3.342 -0.810 -9.946 1.00 74.69 119 TYR A N 1
ATOM 1001 C CA . TYR A 1 119 ? -3.543 -0.716 -8.502 1.00 74.69 119 TYR A CA 1
ATOM 1002 C C . TYR A 1 119 ? -3.753 0.719 -8.028 1.00 74.69 119 TYR A C 1
ATOM 1004 O O . TYR A 1 119 ? -4.687 0.961 -7.262 1.00 74.69 119 TYR A O 1
ATOM 1012 N N . LEU A 1 120 ? -2.961 1.674 -8.521 1.00 76.25 120 LEU A N 1
ATOM 1013 C CA . LEU A 1 120 ? -3.117 3.089 -8.172 1.00 76.25 120 LEU A CA 1
ATOM 1014 C C . LEU A 1 120 ? -4.471 3.646 -8.624 1.00 76.25 120 LEU A C 1
ATOM 1016 O O . LEU A 1 120 ? -5.151 4.313 -7.841 1.00 76.25 120 LEU A O 1
ATOM 1020 N N . ALA A 1 121 ? -4.911 3.302 -9.837 1.00 73.19 121 ALA A N 1
ATOM 1021 C CA . ALA A 1 121 ? -6.230 3.685 -10.326 1.00 73.19 121 ALA A CA 1
ATOM 1022 C C . ALA A 1 121 ? -7.333 3.148 -9.397 1.00 73.19 121 ALA A C 1
ATOM 1024 O O . ALA A 1 121 ? -8.181 3.906 -8.921 1.00 73.19 121 ALA A O 1
ATOM 1025 N N . ASN A 1 122 ? -7.290 1.855 -9.059 1.00 73.12 122 ASN A N 1
ATOM 1026 C CA . ASN A 1 122 ? -8.269 1.232 -8.164 1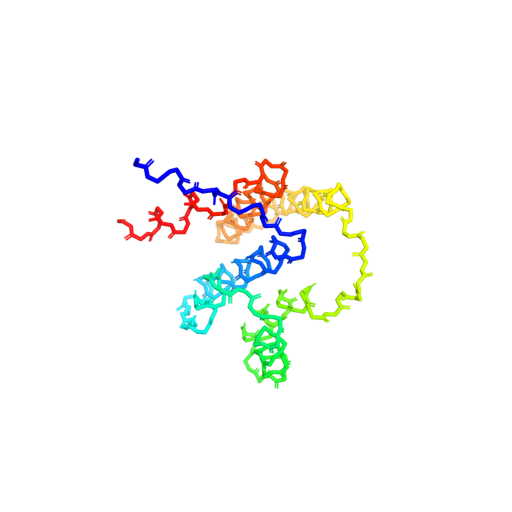.00 73.12 122 ASN A CA 1
ATOM 1027 C C . ASN A 1 122 ? -8.249 1.823 -6.748 1.00 73.12 122 ASN A C 1
ATOM 1029 O O . ASN A 1 122 ? -9.308 1.977 -6.137 1.00 73.12 122 ASN A O 1
ATOM 1033 N N . ALA A 1 123 ? -7.075 2.187 -6.231 1.00 73.62 123 ALA A N 1
ATOM 1034 C CA . ALA A 1 123 ? -6.927 2.877 -4.954 1.00 73.62 123 ALA A CA 1
ATOM 1035 C C . ALA A 1 123 ? -7.609 4.252 -4.968 1.00 73.62 123 ALA A C 1
ATOM 1037 O O . ALA A 1 123 ? -8.382 4.562 -4.060 1.00 73.62 123 ALA A O 1
ATOM 1038 N N . ALA A 1 124 ? -7.397 5.045 -6.021 1.00 70.25 124 ALA A N 1
ATOM 1039 C CA . ALA A 1 124 ? -8.033 6.351 -6.179 1.00 70.25 124 ALA A CA 1
ATOM 1040 C C . ALA A 1 124 ? -9.566 6.239 -6.291 1.00 70.25 124 ALA A C 1
ATOM 1042 O O . ALA A 1 124 ? -10.289 6.986 -5.627 1.00 70.25 124 ALA A O 1
ATOM 1043 N N . TYR A 1 125 ? -10.074 5.264 -7.058 1.00 67.06 125 TYR A N 1
ATOM 1044 C CA . TYR A 1 125 ? -11.511 4.949 -7.107 1.00 67.06 125 TYR A CA 1
ATOM 1045 C C . TYR A 1 125 ? -12.051 4.547 -5.730 1.00 67.06 125 TYR A C 1
ATOM 1047 O O . TYR A 1 125 ? -13.113 5.015 -5.321 1.00 67.06 125 TYR A O 1
ATOM 1055 N N . SER A 1 126 ? -11.300 3.733 -4.986 1.00 66.12 126 SER A N 1
ATOM 1056 C CA . SER A 1 126 ? -11.714 3.235 -3.672 1.00 66.12 126 SER A CA 1
ATOM 1057 C C . SER A 1 126 ? -11.826 4.346 -2.626 1.00 66.12 126 SER A C 1
ATOM 1059 O O . SER A 1 126 ? -12.774 4.397 -1.839 1.00 66.12 126 SER A O 1
ATOM 1061 N N . LEU A 1 127 ? -10.880 5.286 -2.649 1.00 68.44 127 LEU A N 1
ATOM 1062 C CA . LEU A 1 127 ? -10.904 6.475 -1.801 1.00 68.44 127 LEU A CA 1
ATOM 1063 C C . LEU A 1 127 ? -12.063 7.415 -2.148 1.00 68.44 127 LEU A C 1
ATOM 1065 O O . LEU A 1 127 ? -12.713 7.938 -1.242 1.00 68.44 127 LEU A O 1
ATOM 1069 N N . ARG A 1 128 ? -12.329 7.620 -3.445 1.00 64.56 128 ARG A N 1
ATOM 1070 C CA . ARG A 1 128 ? -13.364 8.542 -3.930 1.00 64.56 128 ARG A CA 1
ATOM 1071 C C . ARG A 1 128 ? -14.777 8.019 -3.688 1.00 64.56 128 ARG A C 1
ATOM 1073 O O . ARG A 1 128 ? -15.629 8.758 -3.203 1.00 64.56 128 ARG A O 1
ATOM 1080 N N . ASP A 1 129 ? -15.012 6.753 -4.020 1.00 62.09 129 ASP A N 1
ATOM 1081 C CA . ASP A 1 129 ? -16.357 6.174 -4.069 1.00 62.09 129 ASP A CA 1
ATOM 1082 C C . ASP A 1 129 ? -16.676 5.360 -2.798 1.00 62.09 129 ASP A C 1
ATOM 1084 O O . ASP A 1 129 ? -17.782 4.847 -2.637 1.00 62.09 129 ASP A O 1
ATOM 1088 N N . GLY A 1 130 ? -15.714 5.235 -1.872 1.00 51.84 130 GLY A N 1
ATOM 1089 C CA . GLY A 1 130 ? -15.854 4.471 -0.629 1.00 51.84 130 GLY A CA 1
ATOM 1090 C C . GLY A 1 130 ? -15.988 2.960 -0.836 1.00 51.84 130 GLY A C 1
ATOM 1091 O O . GLY A 1 130 ? -16.212 2.230 0.132 1.00 51.84 130 GLY A O 1
ATOM 1092 N N . PHE A 1 131 ? -15.858 2.489 -2.077 1.00 47.97 131 PHE A N 1
ATOM 1093 C CA . PHE A 1 131 ? -15.746 1.076 -2.397 1.00 47.97 131 PHE A CA 1
ATOM 1094 C C . PHE A 1 131 ? -14.369 0.599 -1.965 1.00 47.97 131 PHE A C 1
ATOM 1096 O O . PHE A 1 131 ? -13.361 1.194 -2.305 1.00 47.97 131 PHE A O 1
ATOM 1103 N N . LEU A 1 132 ? -14.323 -0.444 -1.149 1.00 51.53 132 LEU A N 1
ATOM 1104 C CA . LEU A 1 132 ? -13.065 -1.055 -0.743 1.00 51.53 132 LEU A CA 1
ATOM 1105 C C . LEU A 1 132 ? -12.382 -1.671 -1.973 1.00 51.53 132 LEU A C 1
ATOM 1107 O O . LEU A 1 132 ? -13.062 -2.021 -2.936 1.00 51.53 132 LEU A O 1
ATOM 1111 N N . LEU A 1 133 ? -11.056 -1.812 -1.917 1.00 49.62 133 LEU A N 1
ATOM 1112 C CA . LEU A 1 133 ? -10.170 -2.454 -2.905 1.00 49.62 133 LEU A CA 1
ATOM 1113 C C . LEU A 1 133 ? -10.494 -3.954 -3.164 1.00 49.62 133 LEU A C 1
ATOM 1115 O O . LEU A 1 133 ? -9.604 -4.750 -3.433 1.00 49.62 133 LEU A O 1
ATOM 1119 N N . ASP A 1 134 ? -11.760 -4.359 -3.102 1.00 47.97 134 ASP A N 1
ATOM 1120 C CA . ASP A 1 134 ? -12.241 -5.740 -3.194 1.00 47.97 134 ASP A CA 1
ATOM 1121 C C . ASP A 1 134 ? -12.321 -6.281 -4.633 1.00 47.97 134 ASP A C 1
ATOM 1123 O O . ASP A 1 134 ? -12.686 -7.433 -4.839 1.00 47.97 134 ASP A O 1
ATOM 1127 N N . ALA A 1 135 ? -11.991 -5.509 -5.671 1.00 44.06 135 ALA A N 1
ATOM 1128 C CA . ALA A 1 135 ? -12.275 -5.954 -7.040 1.00 44.06 135 ALA A CA 1
ATOM 1129 C C . ALA A 1 135 ? -11.168 -6.791 -7.717 1.00 44.06 135 ALA A C 1
ATOM 1131 O O . ALA A 1 135 ? -11.475 -7.507 -8.667 1.00 44.06 135 ALA A O 1
ATOM 1132 N N . LYS A 1 136 ? -9.897 -6.738 -7.283 1.00 41.50 136 LYS A N 1
ATOM 1133 C CA . LYS A 1 136 ? -8.798 -7.455 -7.981 1.00 41.50 136 LYS A CA 1
ATOM 1134 C C . LYS A 1 136 ? -8.053 -8.495 -7.149 1.00 41.50 136 LYS A C 1
ATOM 1136 O O . LYS A 1 136 ? -7.644 -9.510 -7.713 1.00 41.50 136 LYS A O 1
ATOM 1141 N N . SER A 1 137 ? -7.936 -8.312 -5.835 1.00 44.38 137 SER A N 1
ATOM 1142 C CA . SER A 1 137 ? -7.246 -9.282 -4.973 1.00 44.38 137 SER A CA 1
ATOM 1143 C C . SER A 1 137 ? -7.983 -10.632 -4.902 1.00 44.38 137 SER A C 1
ATOM 1145 O O . SER A 1 137 ? -7.338 -11.672 -4.756 1.00 44.38 137 SER A O 1
ATOM 1147 N N . ASP A 1 138 ? -9.310 -10.633 -5.094 1.00 39.50 138 ASP A N 1
ATOM 1148 C CA . ASP A 1 138 ? -10.123 -11.853 -5.202 1.00 39.50 138 ASP A CA 1
ATOM 1149 C C . ASP A 1 138 ? -10.142 -12.453 -6.621 1.00 39.50 138 ASP A C 1
ATOM 1151 O O . ASP A 1 138 ? -10.183 -13.674 -6.762 1.00 39.50 138 ASP A O 1
ATOM 1155 N N . MET A 1 139 ? -10.030 -11.646 -7.686 1.00 37.28 139 MET A N 1
ATOM 1156 C CA . MET A 1 139 ? -9.992 -12.162 -9.067 1.00 37.28 139 MET A CA 1
ATOM 1157 C C . MET A 1 139 ? -8.692 -12.905 -9.398 1.00 37.28 139 MET A C 1
ATOM 1159 O O . MET A 1 139 ? -8.724 -13.849 -10.179 1.00 37.28 139 MET A O 1
ATOM 1163 N N . ASN A 1 140 ? -7.568 -12.539 -8.775 1.00 35.19 140 ASN A N 1
ATOM 1164 C CA . ASN A 1 140 ? -6.294 -13.255 -8.933 1.00 35.19 140 ASN A CA 1
ATOM 1165 C C . ASN A 1 140 ? -6.182 -14.515 -8.043 1.00 35.19 140 ASN A C 1
ATOM 1167 O O . ASN A 1 140 ? -5.131 -15.157 -8.012 1.00 35.19 140 ASN A O 1
ATOM 1171 N N . ARG A 1 141 ? -7.245 -14.872 -7.304 1.00 40.81 141 ARG A N 1
ATOM 1172 C CA . ARG A 1 141 ? -7.341 -16.091 -6.477 1.00 40.81 141 ARG A CA 1
ATOM 1173 C C . ARG A 1 141 ? -8.336 -17.139 -7.007 1.00 40.81 141 ARG A C 1
ATOM 1175 O O . ARG A 1 141 ? -8.513 -18.151 -6.327 1.00 40.81 141 ARG A O 1
ATOM 1182 N N . ALA A 1 142 ? -8.956 -16.920 -8.170 1.00 34.25 142 ALA A N 1
ATOM 1183 C CA . ALA A 1 142 ? -9.876 -17.860 -8.823 1.00 34.25 142 ALA A CA 1
ATOM 1184 C C . ALA A 1 142 ? -9.203 -18.643 -9.960 1.00 34.25 142 ALA A C 1
ATOM 1186 O O . ALA A 1 142 ? -8.447 -18.022 -10.739 1.00 34.25 142 ALA A O 1
#

Solvent-accessible surface area (backbone atoms only — not comparable to full-atom values): 8066 Å² total; per-residue (Å²): 134,86,75,77,75,80,77,80,73,52,73,65,56,51,49,33,29,50,30,35,47,54,23,45,52,49,31,49,74,69,74,46,81,61,70,66,47,59,50,32,45,78,52,54,48,68,69,61,48,39,55,50,23,65,59,21,56,73,40,89,50,66,68,42,28,57,30,14,58,36,35,39,66,64,57,71,55,67,99,60,85,78,52,64,67,58,54,38,48,52,39,51,50,50,38,53,52,45,59,60,47,44,80,75,50,55,78,68,58,30,51,56,43,51,53,51,39,55,50,39,53,46,49,39,50,20,69,73,70,70,44,71,77,69,78,54,74,58,59,79,72,110

Sequence (142 aa):
MNTSERRELSAEEKLRRLVVGLAIECEIYNRRRNPELLRLYSNPDPEEIKALYERLIISEDHRDREVAIWLGLAVELPPIKIDFRDLITELQEMEFILFHLLRRVDEEAQRDLSDWMNYLANAAYSLRDGFLLDAKSDMNRA

Secondary structure (DSSP, 8-state):
------PPPPHHHHHHHHHHHHHHHHHHHTT---HHHHHHHHS--HHHHHHHHHHHHT-SSHHHHHHHHHHHHHHS--S----HHHHHHHHHHHHHHHHHHHTTS-HHHHHHHHHHHHHHHHHHHHHHH---STTTTTGGG-

Radius of gyration: 15.78 Å; Cα contacts (8 Å, |Δi|>4): 119; chains: 1; bounding box: 53×34×40 Å

Foldseek 3Di:
DDDPPPPQDDPLRLLLLLLLVVLQVLCVLVVHDDVLSVVCNVPVDLVSLVVQLVVQCPDPDVSSVVSSVSSCSSHVDDPDPPPLVVVLVVLVVVLVVLVVVLVVDDPVVVVVSVVVSVSSVLSSVCSVVVPRSPPPVVVVVD

pLDDT: mean 76.06, std 16.18, range [34.25, 96.0]

Mean predicted aligned error: 10.77 Å

Nearest PDB structures (foldseek):
  1ibr-assembly2_D  TM=3.239E-01  e=3.905E+00  Homo sapiens